Protein 3Q2B (pdb70)

Secondary structure (DSSP, 8-state):
--S-EE-HHHHHHHHHHHHHTSSEEEEEEEETTEEEEEEEEE-S-HHHHHHHHHH-TT-SEEEEEEE-SS-EEEEEEE-TTS-HHHHHHHHHHHHHHHTTSTTSEE--SPB-SHHHHTT-

Structure (mmCIF, N/CA/C/O backbone):
data_3Q2B
#
_entry.id   3Q2B
#
_cell.length_a   38.970
_cell.length_b   38.970
_cell.length_c   142.400
_cell.angle_alpha   90.00
_cell.angle_beta   90.00
_cell.angle_gamma   90.00
#
_symmetry.space_group_name_H-M   'P 43 21 2'
#
loop_
_entity.id
_entity.type
_entity.pdbx_description
1 polymer 'Cofilin/actin-depolymerizing factor homolog 1'
2 non-polymer BETA-MERCAPTOETHANOL
3 non-polymer 'D(-)-TARTARIC ACID'
4 water water
#
loop_
_atom_site.group_PDB
_atom_site.id
_atom_site.type_symbol
_atom_site.label_atom_id
_atom_site.label_alt_id
_atom_site.label_comp_id
_atom_site.label_asym_id
_atom_site.label_entity_id
_atom_site.label_seq_id
_atom_site.pdbx_PDB_ins_code
_atom_site.Cartn_x
_atom_site.Cartn_y
_atom_site.Cartn_z
_atom_site.occupancy
_atom_site.B_iso_or_equiv
_atom_site.auth_seq_id
_atom_site.auth_comp_id
_atom_site.auth_asym_id
_atom_site.auth_atom_id
_atom_site.pdbx_PDB_model_num
ATOM 1 N N . ILE A 1 4 ? 18.449 35.747 13.219 1.00 60.09 2 ILE A N 1
ATOM 2 C CA . ILE A 1 4 ? 17.359 35.422 14.133 1.00 60.71 2 ILE A CA 1
ATOM 3 C C . ILE A 1 4 ? 16.034 35.345 13.390 1.00 57.45 2 ILE A C 1
ATOM 4 O O . ILE A 1 4 ? 15.536 36.359 12.898 1.00 48.50 2 ILE A O 1
ATOM 9 N N . SER A 1 5 ? 15.453 34.147 13.328 1.00 56.38 3 SER A N 1
ATOM 10 C CA . SER A 1 5 ? 14.187 33.942 12.624 1.00 53.27 3 SER A CA 1
ATOM 11 C C . SER A 1 5 ? 12.996 34.440 13.436 1.00 54.63 3 SER A C 1
ATOM 12 O O . SER A 1 5 ? 11.959 34.816 12.883 1.00 61.69 3 SER A O 1
ATOM 15 N N . GLY A 1 6 ? 13.145 34.429 14.754 1.00 49.17 4 GLY A N 1
ATOM 16 C CA . GLY A 1 6 ? 12.023 34.696 15.629 1.00 48.86 4 GLY A CA 1
ATOM 17 C C . GLY A 1 6 ? 11.228 33.424 15.864 1.00 42.69 4 GLY A C 1
ATOM 18 O O . GLY A 1 6 ? 10.241 33.438 16.593 1.00 43.99 4 GLY A O 1
ATOM 19 N N . ILE A 1 7 ? 11.654 32.331 15.230 1.00 39.70 5 ILE A N 1
ATOM 20 C CA . ILE A 1 7 ? 11.056 31.011 15.470 1.00 46.17 5 ILE A CA 1
ATOM 21 C C . ILE A 1 7 ? 12.046 30.030 16.101 1.00 48.46 5 ILE A C 1
ATOM 22 O O . ILE A 1 7 ? 13.157 29.839 15.605 1.00 57.04 5 ILE A O 1
ATOM 27 N N . ARG A 1 8 ? 11.630 29.409 17.197 1.00 43.66 6 ARG A N 1
ATOM 28 C CA . ARG A 1 8 ? 12.470 28.457 17.914 1.00 43.74 6 ARG A CA 1
ATOM 29 C C . ARG A 1 8 ? 11.818 27.078 17.927 1.00 38.50 6 ARG A C 1
ATOM 30 O O . ARG A 1 8 ? 10.605 26.980 17.838 1.00 41.38 6 ARG A O 1
ATOM 38 N N . VAL A 1 9 ? 12.630 26.031 18.058 1.00 33.67 7 VAL A N 1
ATOM 39 C CA . VAL A 1 9 ? 12.129 24.664 18.252 1.00 30.39 7 VAL A CA 1
ATOM 40 C C . VAL A 1 9 ? 11.933 24.377 19.749 1.00 30.35 7 VAL A C 1
ATOM 41 O O . VAL A 1 9 ? 12.875 24.503 20.555 1.00 29.12 7 VAL A O 1
ATOM 45 N N . ASN A 1 10 ? 10.724 23.985 20.131 1.00 24.80 8 ASN A N 1
ATOM 46 C CA . ASN A 1 10 ? 10.493 23.604 21.511 1.00 30.89 8 ASN A CA 1
ATOM 47 C C . ASN A 1 10 ? 11.213 22.283 21.809 1.00 29.69 8 ASN A C 1
ATOM 48 O O . ASN A 1 10 ? 11.126 21.333 21.032 1.00 28.69 8 ASN A O 1
ATOM 53 N N . ASP A 1 11 ? 11.949 22.244 22.923 1.00 32.00 9 ASP A N 1
ATOM 54 C CA . ASP A 1 11 ? 12.776 21.086 23.260 1.00 26.53 9 ASP A CA 1
ATOM 55 C C . ASP A 1 11 ? 11.956 19.818 23.306 1.00 26.21 9 ASP A C 1
ATOM 56 O O . ASP A 1 11 ? 12.479 18.738 23.057 1.00 29.43 9 ASP A O 1
ATOM 61 N N . ASN A 1 12 ? 10.673 19.945 23.627 1.00 25.08 10 ASN A N 1
ATOM 62 C CA . ASN A 1 12 ? 9.785 18.793 23.647 1.00 23.98 10 ASN A CA 1
ATOM 63 C C . ASN A 1 12 ? 9.678 18.078 22.295 1.00 23.05 10 ASN A C 1
ATOM 64 O O . ASN A 1 12 ? 9.418 16.871 22.250 1.00 23.68 10 ASN A O 1
ATOM 69 N N . CYS A 1 13 ? 9.865 18.814 21.199 1.00 21.66 11 CYS A N 1
ATOM 70 C CA . CYS A 1 13 ? 9.819 18.194 19.875 1.00 23.80 11 CYS A CA 1
ATOM 71 C C . CYS A 1 13 ? 10.902 17.127 19.808 1.00 22.53 11 CYS A C 1
ATOM 72 O O . CYS A 1 13 ? 10.677 16.028 19.322 1.00 23.19 11 CYS A O 1
ATOM 75 N N . VAL A 1 14 ? 12.085 17.481 20.301 1.00 22.33 12 VAL A N 1
ATOM 76 C CA . VAL A 1 14 ? 13.229 16.578 20.267 1.00 22.89 12 VAL A CA 1
ATOM 77 C C . VAL A 1 14 ? 13.067 15.452 21.292 1.00 18.34 12 VAL A C 1
ATOM 78 O O . VAL A 1 14 ? 13.278 14.280 20.972 1.00 21.21 12 VAL A O 1
ATOM 82 N N . THR A 1 15 ? 12.619 15.782 22.500 1.00 21.14 13 THR A N 1
ATOM 83 C CA . THR A 1 15 ? 12.334 14.749 23.475 1.00 20.61 13 THR A CA 1
ATOM 84 C C . THR A 1 15 ? 11.434 13.664 22.908 1.00 20.73 13 THR A C 1
ATOM 85 O O . THR A 1 15 ? 11.727 12.471 23.053 1.00 21.10 13 THR A O 1
ATOM 89 N N . GLU A 1 16 ? 10.341 14.080 22.279 1.00 18.76 14 GLU A N 1
ATOM 90 C CA . GLU A 1 16 ? 9.342 13.109 21.839 1.00 18.90 14 GLU A CA 1
ATOM 91 C C . GLU A 1 16 ? 9.775 12.408 20.553 1.00 20.44 14 GLU A C 1
ATOM 92 O O . GLU A 1 16 ? 9.492 11.237 20.397 1.00 18.66 14 GLU A O 1
ATOM 98 N N . PHE A 1 17 ? 10.487 13.116 19.671 1.00 18.87 15 PHE A N 1
ATOM 99 C CA . PHE A 1 17 ? 11.057 12.463 18.500 1.00 19.47 15 PHE A CA 1
ATOM 100 C C . PHE A 1 17 ? 11.995 11.357 18.966 1.00 18.86 15 PHE A C 1
ATOM 101 O O . PHE A 1 17 ? 11.988 10.263 18.428 1.00 20.04 15 PHE A O 1
ATOM 109 N N . ASN A 1 18 ? 12.832 11.654 19.960 1.00 17.14 16 ASN A N 1
ATOM 110 C CA . ASN A 1 18 ? 13.745 10.619 20.455 1.00 16.71 16 ASN A CA 1
ATOM 111 C C . ASN A 1 18 ? 13.006 9.473 21.105 1.00 18.95 16 ASN A C 1
ATOM 112 O O . ASN A 1 18 ? 13.407 8.315 20.941 1.00 21.48 16 ASN A O 1
ATOM 117 N N A ASN A 1 19 ? 11.940 9.762 21.833 0.49 20.75 17 ASN A N 1
ATOM 118 N N B ASN A 1 19 ? 11.948 9.799 21.858 0.51 20.41 17 ASN A N 1
ATOM 119 C CA A ASN A 1 19 ? 11.213 8.664 22.438 0.49 21.24 17 ASN A CA 1
ATOM 120 C CA B ASN A 1 19 ? 11.065 8.790 22.454 0.51 21.13 17 ASN A CA 1
ATOM 121 C C A ASN A 1 19 ? 10.616 7.747 21.349 0.49 17.71 17 ASN A C 1
ATOM 122 C C B ASN A 1 19 ? 10.662 7.790 21.354 0.51 18.52 17 ASN A C 1
ATOM 123 O O A ASN A 1 19 ? 10.576 6.523 21.506 0.49 20.21 17 ASN A O 1
ATOM 124 O O B ASN A 1 19 ? 10.800 6.565 21.511 0.51 18.56 17 ASN A O 1
ATOM 133 N N . MET A 1 20 ? 10.190 8.350 20.250 1.00 16.52 18 MET A N 1
ATOM 134 C CA . MET A 1 20 ? 9.623 7.587 19.114 1.00 17.05 18 MET A CA 1
ATOM 135 C C . MET A 1 20 ? 10.730 6.765 18.488 1.00 19.53 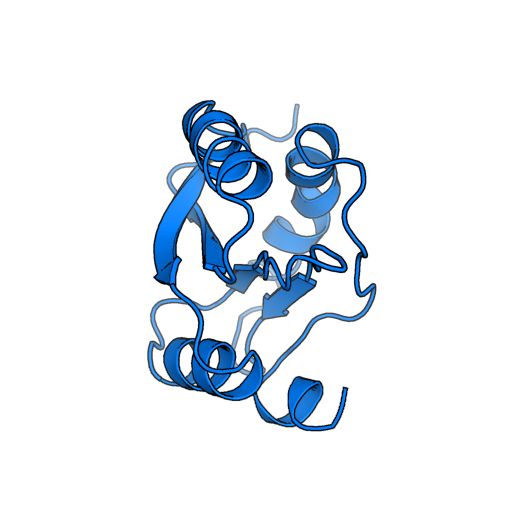18 MET A C 1
ATOM 136 O O . MET A 1 20 ? 10.588 5.578 18.240 1.00 18.33 18 MET A O 1
ATOM 141 N N . LYS A 1 21 ? 11.868 7.407 18.269 1.00 17.26 19 LYS A N 1
ATOM 142 C CA . LYS A 1 21 ? 12.992 6.728 17.631 1.00 20.24 19 LYS A CA 1
ATOM 143 C C . LYS A 1 21 ? 13.421 5.504 18.451 1.00 16.20 19 LYS A C 1
ATOM 144 O O . LYS A 1 21 ? 13.593 4.390 17.918 1.00 22.50 19 LYS A O 1
ATOM 150 N N . ILE A 1 22 ? 13.527 5.678 19.776 1.00 15.59 20 ILE A N 1
ATOM 151 C CA . ILE A 1 22 ? 14.005 4.620 20.657 1.00 17.66 20 ILE A CA 1
ATOM 152 C C . ILE A 1 22 ? 12.967 3.499 20.864 1.00 19.36 20 ILE A C 1
ATOM 153 O O . ILE A 1 22 ? 13.336 2.338 21.043 1.00 21.08 20 ILE A O 1
ATOM 158 N N . ARG A 1 23 ? 11.686 3.842 20.761 1.00 19.16 21 ARG A N 1
ATOM 159 C CA . ARG A 1 23 ? 10.610 2.855 20.898 1.00 20.67 21 ARG A CA 1
ATOM 160 C C . ARG A 1 23 ? 10.623 1.756 19.825 1.00 22.71 21 ARG A C 1
ATOM 161 O O . ARG A 1 23 ? 10.248 0.621 20.099 1.00 21.11 21 ARG A O 1
ATOM 169 N N . LYS A 1 24 ? 11.084 2.092 18.615 1.00 20.79 22 LYS A N 1
ATOM 170 C CA . LYS A 1 24 ? 11.223 1.094 17.533 1.00 22.59 22 LYS A CA 1
ATOM 171 C C . LYS A 1 24 ? 9.888 0.469 17.169 1.00 21.47 22 LYS A C 1
ATOM 172 O O . LYS A 1 24 ? 9.815 -0.697 16.794 1.00 23.12 22 LYS A O 1
ATOM 178 N N . THR A 1 25 ? 8.824 1.247 17.261 1.00 19.12 23 THR A N 1
ATOM 179 C CA . THR A 1 25 ? 7.537 0.784 16.738 1.00 23.29 23 THR A CA 1
ATOM 180 C C . THR A 1 25 ? 7.059 1.817 15.720 1.00 23.31 23 THR A C 1
ATOM 181 O O . THR A 1 25 ? 7.518 2.961 15.722 1.00 22.86 23 THR A O 1
ATOM 185 N N A CYS A 1 26 ? 6.186 1.410 14.809 0.38 19.91 24 CYS A N 1
ATOM 186 N N B CYS A 1 26 ? 6.127 1.429 14.855 0.62 18.30 24 CYS A N 1
ATOM 187 C CA A CYS A 1 26 ? 5.766 2.358 13.801 0.38 19.56 24 CYS A CA 1
ATOM 188 C CA B CYS A 1 26 ? 5.683 2.317 13.794 0.62 20.59 24 CYS A CA 1
ATOM 189 C C A CYS A 1 26 ? 4.938 3.432 14.470 0.38 18.68 24 CYS A C 1
ATOM 190 C C B CYS A 1 26 ? 4.827 3.444 14.353 0.62 17.39 24 CYS A C 1
ATOM 191 O O A CYS A 1 26 ? 4.020 3.138 15.238 0.38 17.85 24 CYS A O 1
ATOM 192 O O B CYS A 1 26 ? 3.775 3.190 14.929 0.62 19.45 24 CYS A O 1
ATOM 197 N N . GLY A 1 27 ? 5.297 4.672 14.180 1.00 18.07 25 GLY A N 1
ATOM 198 C CA . GLY A 1 27 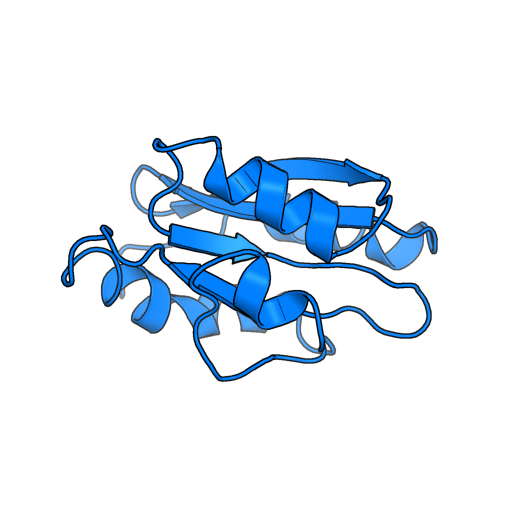? 4.670 5.827 14.815 1.00 17.61 25 GLY A CA 1
ATOM 199 C C . GLY A 1 27 ? 4.877 7.113 14.044 1.00 18.20 25 GLY A C 1
ATOM 200 O O . GLY A 1 27 ? 5.499 7.145 12.979 1.00 16.46 25 GLY A O 1
ATOM 201 N N . TRP A 1 28 ? 4.319 8.195 14.548 1.00 13.90 26 TRP A N 1
ATOM 202 C CA . TRP A 1 28 ? 4.398 9.467 13.846 1.00 15.78 26 TRP A CA 1
ATOM 203 C C . TRP A 1 28 ? 4.288 10.640 14.803 1.00 15.71 26 TRP A C 1
ATOM 204 O O . TRP A 1 28 ? 3.786 10.506 15.916 1.00 15.25 26 TRP A O 1
ATOM 215 N N . ILE A 1 29 ? 4.774 11.791 14.350 1.00 14.90 27 ILE A N 1
ATOM 216 C CA . ILE A 1 29 ? 4.557 13.048 15.045 1.00 14.89 27 ILE A CA 1
ATOM 217 C C . ILE A 1 29 ? 4.230 14.119 14.016 1.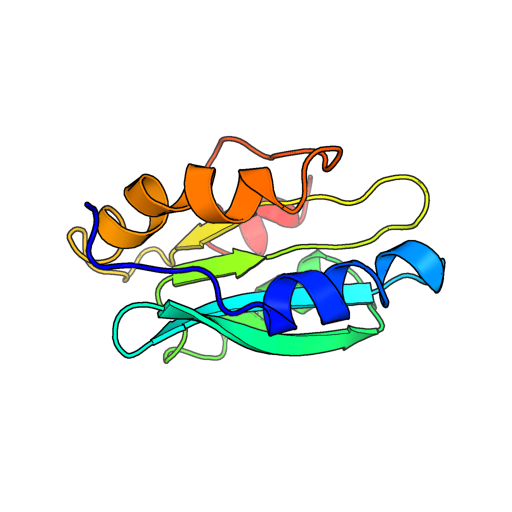00 17.61 27 ILE A C 1
ATOM 218 O O . ILE A 1 29 ? 4.846 14.179 12.954 1.00 17.35 27 ILE A O 1
ATOM 223 N N . ILE A 1 30 ? 3.278 14.980 14.343 1.00 16.27 28 ILE A N 1
ATOM 224 C CA . ILE A 1 30 ? 2.995 16.138 13.521 1.00 17.38 28 ILE A CA 1
ATOM 225 C C . ILE A 1 30 ? 3.463 17.377 14.298 1.00 16.27 28 ILE A C 1
ATOM 226 O O . ILE A 1 30 ? 3.080 17.547 15.463 1.00 17.67 28 ILE A O 1
ATOM 231 N N . PHE A 1 31 ? 4.279 18.225 13.667 1.00 17.34 29 PHE A N 1
ATOM 232 C CA . PHE A 1 31 ? 4.740 19.495 14.264 1.00 18.37 29 PHE A CA 1
ATOM 233 C C . PHE A 1 31 ? 4.083 20.670 13.545 1.00 18.45 29 PHE A C 1
ATOM 234 O O . PHE A 1 31 ? 3.896 20.633 12.328 1.00 19.45 29 PHE A O 1
ATOM 242 N N . VAL A 1 32 ? 3.745 21.711 14.303 1.00 18.40 30 VAL A N 1
ATOM 243 C CA . VAL A 1 32 ? 3.249 22.940 13.715 1.00 19.53 30 VAL A CA 1
ATOM 244 C C . VAL A 1 32 ? 3.968 24.115 14.362 1.00 23.90 30 VAL A C 1
ATOM 245 O O . VAL A 1 32 ? 4.674 23.950 15.372 1.00 24.54 30 VAL A O 1
ATOM 249 N N . ILE A 1 33 ? 3.795 25.290 13.775 1.00 22.96 31 ILE A N 1
ATOM 250 C CA . ILE A 1 33 ? 4.347 26.509 14.355 1.00 25.73 31 ILE A CA 1
ATOM 251 C C . ILE A 1 33 ? 3.245 27.275 15.071 1.00 28.19 31 ILE A C 1
ATOM 252 O O . ILE A 1 33 ? 2.202 27.573 14.495 1.00 30.05 31 ILE A O 1
ATOM 257 N N . GLN A 1 34 ? 3.467 27.566 16.347 1.00 30.45 32 GLN A N 1
ATOM 258 C CA . GLN A 1 34 ? 2.491 28.309 17.125 1.00 36.82 32 GLN A CA 1
ATOM 259 C C . GLN A 1 34 ? 3.215 29.317 18.003 1.00 35.08 32 GLN A C 1
ATOM 260 O O . GLN A 1 34 ? 4.196 28.977 18.657 1.00 32.37 32 GLN A O 1
ATOM 266 N N . ASN A 1 35 ? 2.733 30.557 18.018 1.00 37.41 33 ASN A N 1
ATOM 267 C CA . ASN A 1 35 ? 3.369 31.598 18.815 1.00 41.43 33 ASN A CA 1
ATOM 268 C C . ASN A 1 35 ? 4.879 31.564 18.650 1.00 43.69 33 ASN A C 1
ATOM 269 O O . ASN A 1 35 ? 5.615 31.528 19.639 1.00 46.21 33 ASN A O 1
ATOM 274 N N . CYS A 1 36 ? 5.319 31.559 17.397 1.00 37.23 34 CYS A N 1
ATOM 275 C CA . CYS A 1 36 ? 6.731 31.633 17.013 1.00 44.67 34 CYS A CA 1
ATOM 276 C C . CYS A 1 36 ? 7.619 30.470 17.473 1.00 41.82 34 CYS A C 1
ATOM 277 O O . CYS A 1 36 ? 8.838 30.606 17.581 1.00 39.69 34 CYS A O 1
ATOM 280 N N . GLU A 1 37 ? 7.024 29.319 17.739 1.00 39.86 35 GLU A N 1
ATOM 281 C CA . GLU A 1 37 ? 7.843 28.155 18.040 1.00 35.25 35 GLU A CA 1
ATOM 282 C C . GLU A 1 37 ? 7.277 26.913 17.374 1.00 28.62 35 GLU A C 1
ATOM 283 O O . GLU A 1 37 ? 6.075 26.793 17.168 1.00 28.66 35 GLU A O 1
ATOM 289 N N . ILE A 1 38 ? 8.164 25.999 17.031 1.00 24.16 36 ILE A N 1
ATOM 290 C CA . ILE A 1 38 ? 7.752 24.730 16.487 1.00 24.98 36 ILE A CA 1
ATOM 291 C C . ILE A 1 38 ? 7.453 23.820 17.659 1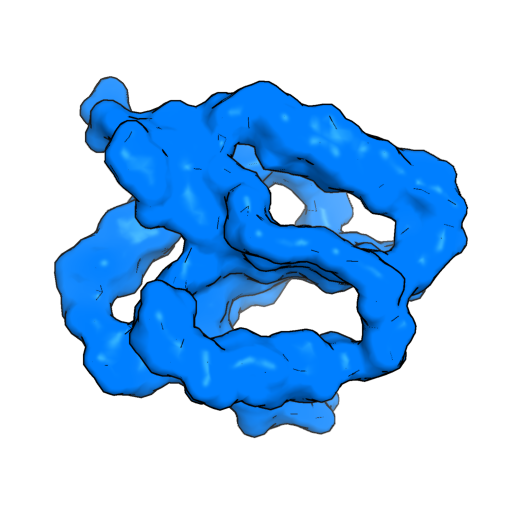.00 27.48 36 ILE A C 1
ATOM 292 O O . ILE A 1 38 ? 8.316 23.589 18.513 1.00 27.59 36 ILE A O 1
ATOM 297 N N . ILE A 1 39 ? 6.213 23.339 17.702 1.00 23.47 37 ILE A N 1
ATOM 298 C CA . ILE A 1 39 ? 5.726 22.472 18.760 1.00 21.01 37 ILE A CA 1
ATOM 299 C C . ILE A 1 39 ? 5.060 21.204 18.208 1.00 21.30 37 ILE A C 1
ATOM 300 O O . ILE A 1 39 ? 4.829 21.052 17.007 1.00 20.65 37 ILE A O 1
ATOM 305 N N . ILE A 1 40 ? 4.753 20.280 19.116 1.00 21.42 38 ILE A N 1
ATOM 306 C CA . ILE A 1 40 ? 4.055 19.078 18.727 1.00 22.59 38 ILE A CA 1
ATOM 307 C C . ILE A 1 40 ? 2.564 19.374 18.668 1.00 21.50 38 ILE A C 1
ATOM 308 O O . ILE A 1 40 ? 1.956 19.864 19.643 1.00 22.12 38 ILE A O 1
ATOM 313 N N . HIS A 1 41 ? 1.986 19.056 17.514 1.00 18.38 39 HIS A N 1
ATOM 314 C CA . HIS A 1 41 ? 0.543 19.110 17.336 1.00 17.40 39 HIS A CA 1
ATOM 315 C C . HIS A 1 41 ? -0.101 17.838 17.900 1.00 18.12 39 HIS A C 1
ATOM 316 O O . HIS A 1 41 ? -0.996 17.884 18.761 1.00 20.02 39 HIS A O 1
ATOM 323 N N . SER A 1 42 ? 0.373 16.704 17.417 1.00 18.16 40 SER A N 1
ATOM 324 C CA . SER A 1 42 ? -0.110 15.419 17.899 1.00 18.38 40 SER A CA 1
ATOM 325 C C . SER A 1 42 ? 0.944 14.376 17.586 1.00 16.56 40 SER A C 1
ATOM 326 O O . SER A 1 42 ? 1.859 14.634 16.806 1.00 18.04 40 SER A O 1
ATOM 329 N N . LYS A 1 43 ? 0.786 13.201 18.174 1.00 17.14 41 LYS A N 1
ATOM 330 C CA . LYS A 1 43 ? 1.692 12.069 17.968 1.00 13.90 41 LYS A CA 1
ATOM 331 C C . LYS A 1 43 ? 0.919 10.792 18.198 1.00 16.29 41 LYS A C 1
ATOM 332 O O . LYS A 1 43 ? -0.085 10.790 18.908 1.00 20.71 41 LYS A O 1
ATOM 338 N N . GLY A 1 44 ? 1.370 9.699 17.601 1.00 15.76 42 GLY A N 1
ATOM 339 C CA . GLY A 1 44 ? 0.635 8.448 17.752 1.00 13.96 42 GLY A CA 1
ATOM 340 C C . GLY A 1 44 ? 1.304 7.239 17.148 1.00 16.47 42 GLY A C 1
ATOM 341 O O . GLY A 1 44 ? 2.425 7.339 16.619 1.00 18.61 42 GLY A O 1
ATOM 342 N N . ALA A 1 45 ? 0.614 6.115 17.239 1.00 16.59 43 ALA A N 1
ATOM 343 C CA . ALA A 1 45 ? 1.010 4.869 16.544 1.00 16.85 43 ALA A CA 1
ATOM 344 C C . ALA A 1 45 ? 0.485 4.897 15.125 1.00 19.86 43 ALA A C 1
ATOM 345 O O . ALA A 1 45 ? -0.594 5.396 14.871 1.00 16.97 43 ALA A O 1
ATOM 347 N N . SER A 1 46 ? 1.249 4.343 14.204 1.00 17.45 44 SER A N 1
ATOM 348 C CA . SER A 1 46 ? 0.843 4.353 12.789 1.00 15.57 44 SER A CA 1
ATOM 349 C C . SER A 1 46 ? -0.087 3.239 12.368 1.00 17.44 44 SER A C 1
ATOM 350 O O . SER A 1 46 ? -0.036 2.113 12.916 1.00 20.50 44 SER A O 1
ATOM 353 N N . THR A 1 47 ? -0.903 3.537 11.334 1.00 16.73 45 THR A N 1
ATOM 354 C CA . THR A 1 47 ? -1.560 2.493 10.574 1.00 17.92 45 THR A CA 1
ATOM 355 C C . THR A 1 47 ? -0.818 2.492 9.227 1.00 20.56 45 THR A C 1
ATOM 356 O O . THR A 1 47 ? 0.084 1.677 9.015 1.00 22.48 45 THR A O 1
ATOM 360 N N . THR A 1 48 ? -1.156 3.438 8.356 1.00 19.43 46 THR A N 1
ATOM 361 C CA . THR A 1 48 ? -0.372 3.661 7.134 1.00 14.84 46 THR A CA 1
ATOM 362 C C . THR A 1 48 ? -0.071 5.163 6.996 1.00 18.78 46 THR A C 1
ATOM 363 O O . THR A 1 48 ? -0.806 6.026 7.514 1.00 18.59 46 THR A O 1
ATOM 367 N N . LEU A 1 49 ? 1.011 5.484 6.297 1.00 19.59 47 LEU A N 1
ATOM 368 C CA . LEU A 1 49 ? 1.288 6.871 5.966 1.00 17.22 47 LEU A CA 1
ATOM 369 C C . LEU A 1 49 ? 0.100 7.569 5.238 1.00 17.23 47 LEU A C 1
ATOM 370 O O . LEU A 1 49 ? -0.262 8.693 5.548 1.00 17.75 47 LEU A O 1
ATOM 375 N N . THR A 1 50 ? -0.514 6.892 4.268 1.00 17.29 48 THR A N 1
ATOM 376 C CA . THR A 1 50 ? -1.688 7.446 3.607 1.00 19.04 48 THR A CA 1
ATOM 377 C C . THR A 1 50 ? -2.824 7.806 4.593 1.00 19.98 48 THR A C 1
ATOM 378 O O . THR A 1 50 ? -3.419 8.881 4.482 1.00 19.83 48 THR A O 1
ATOM 382 N N . GLU A 1 51 ? -3.117 6.941 5.574 1.00 19.84 49 GLU A N 1
ATOM 383 C CA . GLU A 1 51 ? -4.190 7.245 6.531 1.00 19.21 49 GLU A CA 1
ATOM 384 C C . GLU A 1 51 ? -3.833 8.432 7.426 1.00 18.21 49 GLU A C 1
ATOM 385 O O . GLU A 1 51 ? -4.693 9.264 7.719 1.00 18.06 49 GLU A O 1
ATOM 391 N N . LEU A 1 52 ? -2.554 8.547 7.777 1.00 17.57 50 LEU A N 1
ATOM 392 C CA . LEU A 1 52 ? -2.105 9.693 8.561 1.00 14.68 50 LEU A CA 1
ATOM 393 C C . LEU A 1 52 ? -2.343 10.982 7.792 1.00 16.23 50 LEU A C 1
ATOM 394 O O . LEU A 1 52 ? -2.965 11.922 8.313 1.00 17.89 50 LEU A O 1
ATOM 399 N N . VAL A 1 53 ? -1.925 11.022 6.515 1.00 16.67 51 VAL A N 1
ATOM 400 C CA . VAL A 1 53 ? -2.124 12.245 5.748 1.00 18.64 51 VAL A CA 1
ATOM 401 C C . VAL A 1 53 ? -3.604 12.511 5.454 1.00 19.72 51 VAL A C 1
ATOM 402 O O . VAL A 1 53 ? -4.044 13.675 5.416 1.00 21.36 51 VAL A O 1
ATOM 406 N N . GLN A 1 54 ? -4.384 11.443 5.260 1.00 17.94 52 GLN A N 1
ATOM 407 C CA . GLN A 1 54 ? -5.845 11.616 5.159 1.00 18.82 52 GLN A CA 1
ATOM 408 C C . GLN A 1 54 ? -6.438 12.308 6.382 1.00 23.00 52 GLN A C 1
ATOM 409 O O . GLN A 1 54 ? -7.290 13.183 6.256 1.00 22.86 52 GLN A O 1
ATOM 415 N N . SER A 1 55 ? -5.997 11.906 7.565 1.00 21.38 53 SER A N 1
ATOM 416 C CA . SER A 1 55 ? -6.466 12.554 8.797 1.00 19.62 53 SER A CA 1
ATOM 417 C C . SER A 1 55 ? -6.101 14.028 8.825 1.00 21.36 53 SER A C 1
ATOM 418 O O . SER A 1 55 ? -6.894 14.869 9.262 1.00 24.16 53 SER A O 1
ATOM 421 N N . ILE A 1 56 ? -4.894 14.337 8.372 1.00 20.42 54 ILE A N 1
ATOM 422 C CA . ILE A 1 56 ? -4.451 15.711 8.327 1.00 18.21 54 ILE A CA 1
ATOM 423 C C . ILE A 1 56 ? -5.296 16.484 7.311 1.00 21.10 54 ILE A C 1
ATOM 424 O O . ILE A 1 56 ? -5.745 17.585 7.607 1.00 24.30 54 ILE A O 1
ATOM 429 N N . ASP A 1 57 ? -5.533 15.893 6.133 1.00 20.05 55 ASP A N 1
ATOM 430 C CA . ASP A 1 57 ? -6.374 16.547 5.128 1.00 21.47 55 ASP A CA 1
ATOM 431 C C . ASP A 1 57 ? -7.718 16.960 5.720 1.00 23.82 55 ASP A C 1
ATOM 432 O O . ASP A 1 57 ? -8.268 18.013 5.352 1.00 26.48 55 ASP A O 1
ATOM 437 N N . LYS A 1 58 ? -8.251 16.130 6.614 1.00 23.56 56 LYS A N 1
ATOM 438 C CA . LYS A 1 58 ? -9.598 16.386 7.170 1.00 26.17 56 LYS A CA 1
ATOM 439 C C . LYS A 1 58 ? -9.648 17.515 8.203 1.00 31.04 56 LYS A C 1
ATOM 440 O O . LYS A 1 58 ? -10.714 18.083 8.462 1.00 29.01 56 LYS A O 1
ATOM 446 N N . ASN A 1 59 ? -8.501 17.835 8.792 1.00 23.54 57 ASN A N 1
ATOM 447 C CA . ASN A 1 59 ? -8.427 18.937 9.742 1.00 23.73 57 ASN A CA 1
ATOM 448 C C . ASN A 1 59 ? -7.956 20.238 9.098 1.00 26.41 57 ASN A C 1
ATOM 449 O O . ASN A 1 59 ? -6.766 20.501 9.004 1.00 23.89 57 ASN A O 1
ATOM 454 N N . ASN A 1 60 ? -8.916 21.060 8.663 1.00 30.93 58 ASN A N 1
ATOM 455 C CA . ASN A 1 60 ? -8.621 22.321 7.993 1.00 3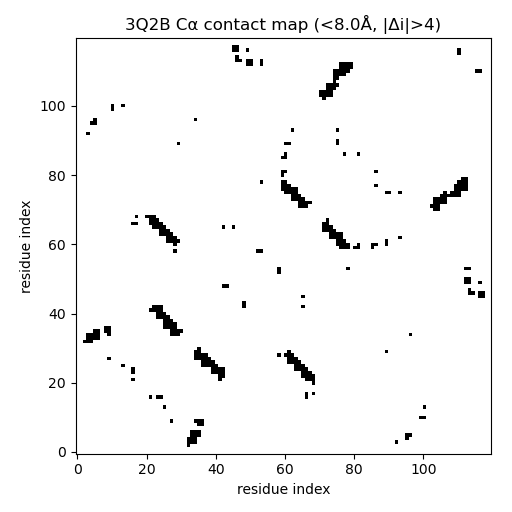2.22 58 ASN A CA 1
ATOM 456 C C . ASN A 1 60 ? -7.817 23.339 8.810 1.00 29.63 58 ASN A C 1
ATOM 457 O O . ASN A 1 60 ? -7.313 24.311 8.249 1.00 39.73 58 ASN A O 1
ATOM 462 N N . GLU A 1 61 ? -7.694 23.121 10.117 1.00 25.92 59 GLU A N 1
ATOM 463 C CA . GLU A 1 61 ? -6.893 24.006 10.968 1.00 28.51 59 GLU A CA 1
ATOM 464 C C . GLU A 1 61 ? -5.397 23.752 10.773 1.00 35.79 59 GLU A C 1
ATOM 465 O O . GLU A 1 61 ? -4.549 24.569 11.137 1.00 31.57 59 GLU A O 1
ATOM 471 N N . ILE A 1 62 ? -5.073 22.592 10.215 1.00 27.13 60 ILE A N 1
ATOM 472 C CA . ILE A 1 62 ? -3.694 22.332 9.875 1.00 24.85 60 ILE A CA 1
ATOM 473 C C . ILE A 1 62 ? -3.533 22.781 8.452 1.00 27.43 60 ILE A C 1
ATOM 474 O O . ILE A 1 62 ? -3.969 22.104 7.534 1.00 29.66 60 ILE A O 1
ATOM 479 N N . GLN A 1 63 ? -2.952 23.955 8.274 1.00 23.17 61 GLN A N 1
ATOM 480 C CA . GLN A 1 63 ? -2.711 24.482 6.942 1.00 26.89 61 GLN A CA 1
ATOM 481 C C . GLN A 1 63 ? -1.363 23.991 6.428 1.00 25.66 61 GLN A C 1
ATOM 482 O O . GLN A 1 63 ? -1.222 23.579 5.268 1.00 25.49 61 GLN A O 1
ATOM 488 N N . CYS A 1 64 ? -0.365 24.072 7.298 1.00 24.52 62 CYS A N 1
ATOM 489 C CA . CYS A 1 64 ? 0.950 23.526 7.007 1.00 24.81 62 CYS A CA 1
ATOM 490 C C . CYS A 1 64 ? 1.408 22.747 8.220 1.00 23.16 62 CYS A C 1
ATOM 491 O O . CYS A 1 64 ? 0.892 22.959 9.316 1.00 23.93 62 CYS A O 1
ATOM 494 N N . ALA A 1 65 ? 2.396 21.872 8.036 1.00 21.71 63 ALA A N 1
ATOM 495 C CA . ALA A 1 65 ? 2.935 21.119 9.155 1.00 17.57 63 ALA A CA 1
ATOM 496 C C . ALA A 1 65 ? 4.253 20.461 8.749 1.00 19.40 63 ALA A C 1
ATOM 497 O O . ALA A 1 65 ? 4.588 20.400 7.552 1.00 21.42 63 ALA A O 1
ATOM 499 N N . TYR A 1 66 ? 4.996 19.988 9.741 1.00 18.48 64 TYR A N 1
ATOM 500 C CA . TYR A 1 66 ? 6.084 19.055 9.504 1.00 18.96 64 TYR A CA 1
ATOM 501 C C . TYR A 1 66 ? 5.615 17.720 10.013 1.00 21.28 64 TYR A C 1
ATOM 502 O O . TYR A 1 66 ? 5.028 17.642 11.091 1.00 19.94 64 TYR A O 1
ATOM 511 N N . VAL A 1 67 ? 5.857 16.667 9.248 1.00 17.13 65 VAL A N 1
ATOM 512 C CA . VAL A 1 67 ? 5.417 15.351 9.657 1.00 15.98 65 VAL A CA 1
ATOM 513 C C . VAL A 1 67 ? 6.588 14.403 9.688 1.00 18.17 65 VAL A C 1
ATOM 514 O O . VAL A 1 67 ? 7.411 14.397 8.748 1.00 18.32 65 VAL A O 1
ATOM 518 N N A VAL A 1 68 ? 6.715 13.642 10.773 0.57 17.02 66 VAL A N 1
ATOM 519 N N B VAL A 1 68 ? 6.681 13.621 10.762 0.43 16.91 66 VAL A N 1
ATOM 520 C CA A VAL A 1 68 ? 7.655 12.533 10.784 0.57 16.78 66 VAL A CA 1
ATOM 521 C CA B VAL A 1 68 ? 7.659 12.547 10.844 0.43 16.81 66 VAL A CA 1
ATOM 522 C C A VAL A 1 68 ? 6.861 11.251 10.872 0.57 17.65 66 VAL A C 1
ATOM 523 C C B VAL A 1 68 ? 6.904 11.227 10.934 0.43 17.87 66 VAL A C 1
ATOM 524 O O A VAL A 1 68 ? 5.884 11.158 11.613 0.57 17.17 66 VAL A O 1
ATOM 525 O O B VAL A 1 68 ? 5.978 11.089 11.730 0.43 17.24 66 VAL A O 1
ATOM 532 N N . PHE A 1 69 ? 7.304 10.268 10.106 1.00 13.57 67 PHE A N 1
ATOM 533 C CA . PHE A 1 69 ? 6.674 8.963 10.048 1.00 14.13 67 PHE A CA 1
ATOM 534 C C . PHE A 1 69 ? 7.765 7.937 10.296 1.00 16.88 67 PHE A C 1
ATOM 535 O O . PHE A 1 69 ? 8.659 7.729 9.477 1.00 16.96 67 PHE A O 1
ATOM 543 N N . ASP A 1 70 ? 7.730 7.319 11.474 1.00 14.44 68 ASP A N 1
ATOM 544 C CA . ASP A 1 70 ? 8.732 6.314 11.819 1.00 14.32 68 ASP A CA 1
ATOM 545 C C . ASP A 1 70 ? 8.250 4.963 11.354 1.00 16.41 68 ASP A C 1
ATOM 546 O O . ASP A 1 70 ? 7.322 4.392 11.924 1.00 18.95 68 ASP A O 1
ATOM 551 N N . ALA A 1 71 ? 8.855 4.455 10.269 1.00 14.83 69 ALA A N 1
ATOM 552 C CA . ALA A 1 71 ? 8.554 3.139 9.737 1.00 15.76 69 ALA A CA 1
ATOM 553 C C . ALA A 1 71 ? 9.507 2.038 10.220 1.00 17.12 69 ALA A C 1
ATOM 554 O O . ALA A 1 71 ? 9.460 0.894 9.731 1.00 22.23 69 ALA A O 1
ATOM 556 N N . VAL A 1 72 ? 10.314 2.393 11.222 1.00 16.10 70 VAL A N 1
ATOM 557 C CA . VAL A 1 72 ? 11.273 1.517 11.906 1.00 19.42 70 VAL A CA 1
ATOM 558 C C . VAL A 1 72 ? 12.481 1.230 11.031 1.00 19.56 70 VAL A C 1
ATOM 559 O O . VAL A 1 72 ? 13.601 1.516 11.432 1.00 24.03 70 VAL A O 1
ATOM 563 N N . SER A 1 73 ? 12.254 0.697 9.829 1.00 23.84 71 SER A N 1
ATOM 564 C CA . SER A 1 73 ? 13.335 0.578 8.849 1.00 31.32 71 SER A CA 1
ATOM 565 C C . SER A 1 73 ? 13.961 1.937 8.537 1.00 32.67 71 SER A C 1
ATOM 566 O O . SER A 1 73 ? 15.178 2.062 8.438 1.00 31.38 71 SER A O 1
ATOM 569 N N . LYS A 1 74 ? 13.120 2.954 8.351 1.00 23.49 72 LYS A N 1
ATOM 570 C CA . LYS A 1 74 ? 13.572 4.329 8.210 1.00 22.67 72 LYS A CA 1
ATOM 571 C C . LYS A 1 74 ? 12.537 5.256 8.824 1.00 19.52 72 LYS A C 1
ATOM 572 O O . LYS A 1 74 ? 11.382 4.864 9.001 1.00 18.07 72 LYS A O 1
ATOM 578 N N . ILE A 1 75 ? 12.977 6.460 9.179 1.00 20.11 73 ILE A N 1
ATOM 579 C CA . ILE A 1 75 ? 12.090 7.526 9.621 1.00 20.27 73 ILE A CA 1
ATOM 580 C C . ILE A 1 75 ? 12.049 8.574 8.521 1.00 23.17 73 ILE A C 1
ATOM 581 O O . ILE A 1 75 ? 13.099 9.053 8.087 1.00 20.24 73 ILE A O 1
ATOM 586 N N . HIS A 1 76 ? 10.845 8.931 8.096 1.00 18.22 74 HIS A N 1
ATOM 587 C CA . HIS A 1 76 ? 10.630 9.839 6.962 1.00 18.67 74 HIS A CA 1
ATOM 588 C C . HIS A 1 76 ? 10.134 11.168 7.466 1.00 20.97 74 HIS A C 1
ATOM 589 O O . HIS A 1 76 ? 9.410 11.218 8.460 1.00 21.26 74 HIS A O 1
ATOM 596 N N . PHE A 1 77 ? 10.543 12.241 6.797 1.00 18.02 75 PHE A N 1
ATOM 597 C CA . PHE A 1 77 ? 10.160 13.596 7.176 1.00 19.01 75 PHE A CA 1
ATOM 598 C C . PHE A 1 77 ? 9.641 14.331 5.953 1.00 18.71 75 PHE A C 1
ATOM 599 O O . PHE A 1 77 ? 10.227 14.243 4.876 1.00 18.18 75 PHE A O 1
ATOM 607 N N . PHE A 1 78 ? 8.543 15.063 6.100 1.00 17.52 76 PHE A N 1
ATOM 608 C CA . PHE A 1 78 ? 8.136 15.921 5.004 1.00 16.58 76 PHE A CA 1
ATOM 609 C C . PHE A 1 78 ? 7.415 17.143 5.516 1.00 16.79 76 PHE A C 1
ATOM 610 O O . PHE A 1 78 ? 6.965 17.174 6.675 1.00 19.05 76 PHE A O 1
ATOM 618 N N . MET A 1 79 ? 7.406 18.190 4.707 1.00 18.21 77 MET A N 1
ATOM 619 C CA . MET A 1 79 ? 6.541 19.329 4.926 1.00 19.01 77 MET A CA 1
ATOM 620 C C . MET A 1 79 ? 5.209 19.125 4.198 1.00 20.35 77 MET A C 1
ATOM 621 O O . MET A 1 79 ? 5.166 18.731 3.011 1.00 21.21 77 MET A O 1
ATOM 626 N N . TYR A 1 80 ? 4.132 19.383 4.933 1.00 19.71 78 TYR A N 1
ATOM 627 C CA . TYR A 1 80 ? 2.788 19.311 4.418 1.00 21.42 78 TYR A CA 1
ATOM 628 C C . TYR A 1 80 ? 2.303 20.733 4.244 1.00 20.66 78 TYR A C 1
ATOM 629 O O . TYR A 1 80 ? 2.556 2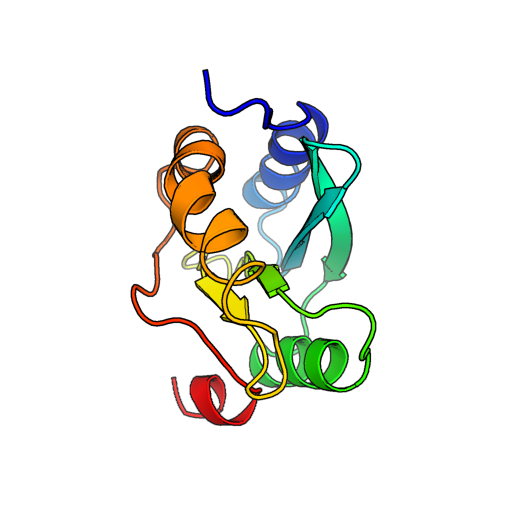1.567 5.093 1.00 20.08 78 TYR A O 1
ATOM 638 N N . ALA A 1 81 ? 1.674 21.018 3.107 1.00 21.69 79 ALA A N 1
ATOM 639 C CA . ALA A 1 81 ? 0.916 22.260 2.974 1.00 23.01 79 ALA A CA 1
ATOM 640 C C . ALA A 1 81 ? -0.213 22.056 1.972 1.00 24.91 79 ALA A C 1
ATOM 641 O O . ALA A 1 81 ? 0.026 21.766 0.786 1.00 26.32 79 ALA A O 1
ATOM 643 N N . ARG A 1 82 ? -1.448 22.195 2.446 1.00 27.67 80 ARG A N 1
ATOM 644 C CA . ARG A 1 82 ? -2.599 21.932 1.600 1.00 33.34 80 ARG A CA 1
ATOM 645 C C . ARG A 1 82 ? -2.679 22.939 0.457 1.00 34.09 80 ARG A C 1
ATOM 646 O O . ARG A 1 82 ? -2.139 24.040 0.550 1.00 32.62 80 ARG A O 1
ATOM 654 N N . GLU A 1 83 ? -3.321 22.530 -0.633 1.00 41.08 81 GLU A N 1
ATOM 655 C CA . GLU A 1 83 ? -3.466 23.375 -1.810 1.00 44.29 81 GLU A CA 1
ATOM 656 C C . GLU A 1 83 ? -4.028 24.737 -1.418 1.00 43.16 81 GLU A C 1
ATOM 657 O O . GLU A 1 83 ? -3.564 25.774 -1.896 1.00 42.46 81 GLU A O 1
ATOM 663 N N . SER A 1 84 ? -5.006 24.722 -0.520 1.00 44.76 82 SER A N 1
ATOM 664 C CA . SER A 1 84 ? -5.704 25.938 -0.113 1.00 47.33 82 SER A CA 1
ATOM 665 C C . SER A 1 84 ? -4.919 26.786 0.892 1.00 49.51 82 SER A C 1
ATOM 666 O O . SER A 1 84 ? -5.380 27.859 1.291 1.00 50.81 82 SER A O 1
ATOM 669 N N . SER A 1 85 ? -3.745 26.311 1.310 1.00 39.11 83 SER A N 1
ATOM 670 C CA . SER A 1 85 ? -2.911 27.088 2.222 1.00 38.09 83 SER A CA 1
ATOM 671 C C . SER A 1 85 ? -2.412 28.358 1.533 1.00 46.13 83 SER A C 1
ATOM 672 O O . SER A 1 85 ? -2.239 28.392 0.305 1.00 39.35 83 SER A O 1
ATOM 675 N N . ASN A 1 86 ? -2.200 29.393 2.344 1.00 46.15 84 ASN A N 1
ATOM 676 C CA . ASN A 1 86 ? -1.703 30.686 1.886 1.00 51.62 84 ASN A CA 1
ATOM 677 C C . ASN A 1 86 ? -0.203 30.673 1.663 1.00 45.54 84 ASN A C 1
ATOM 678 O O . ASN A 1 86 ? 0.524 29.997 2.378 1.00 44.35 84 ASN A O 1
ATOM 683 N N . SER A 1 87 ? 0.258 31.446 0.684 1.00 44.19 85 SER A N 1
ATOM 684 C CA . SER A 1 87 ? 1.672 31.475 0.327 1.00 45.35 85 SER A CA 1
ATOM 685 C C . SER A 1 87 ? 2.606 31.954 1.447 1.00 41.48 85 SER A C 1
ATOM 686 O O . SER A 1 87 ? 3.744 31.502 1.547 1.00 39.38 85 SER A O 1
ATOM 689 N N . ARG A 1 88 ? 2.143 32.874 2.282 1.00 42.06 86 ARG A N 1
ATOM 690 C CA . ARG A 1 88 ? 2.987 33.395 3.358 1.00 43.64 86 ARG A CA 1
ATOM 691 C C . ARG A 1 88 ? 3.274 32.333 4.422 1.00 37.33 86 ARG A C 1
ATOM 692 O O . ARG A 1 88 ? 4.416 32.174 4.873 1.00 36.23 86 ARG A O 1
ATOM 700 N N . ASP A 1 89 ? 2.217 31.631 4.817 1.00 35.94 87 ASP A N 1
ATOM 701 C CA . ASP A 1 89 ? 2.319 30.464 5.701 1.00 31.60 87 ASP A CA 1
ATOM 702 C C . ASP A 1 89 ? 3.281 29.403 5.166 1.00 31.05 87 ASP A C 1
ATOM 703 O O . ASP A 1 89 ? 4.144 28.885 5.895 1.00 29.68 87 ASP A O 1
ATOM 708 N N A ARG A 1 90 ? 3.138 29.089 3.881 0.47 30.01 88 ARG A N 1
ATOM 709 N N B ARG A 1 90 ? 3.151 29.074 3.884 0.53 30.13 88 ARG A N 1
ATOM 710 C CA A ARG A 1 90 ? 4.009 28.127 3.221 0.47 28.24 88 ARG A CA 1
ATOM 711 C CA B ARG A 1 90 ? 4.050 28.096 3.289 0.53 27.44 88 ARG A CA 1
ATOM 712 C C A ARG A 1 90 ? 5.476 28.562 3.347 0.47 31.28 88 ARG A C 1
ATOM 713 C C B ARG A 1 90 ? 5.504 28.567 3.383 0.53 31.58 88 ARG A C 1
ATO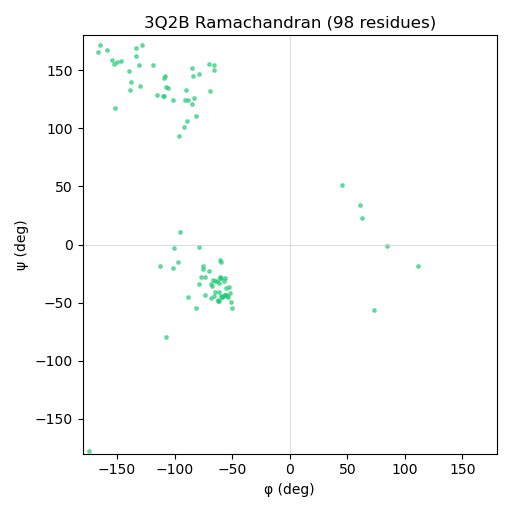M 714 O O A ARG A 1 90 ? 6.344 27.770 3.706 0.47 31.16 88 ARG A O 1
ATOM 715 O O B ARG A 1 90 ? 6.395 27.803 3.753 0.53 30.63 88 ARG A O 1
ATOM 730 N N . MET A 1 91 ? 5.747 29.830 3.053 1.00 32.79 89 MET A N 1
ATOM 731 C CA . MET A 1 91 ? 7.106 30.368 3.166 1.00 33.23 89 MET A CA 1
ATOM 732 C C . MET A 1 91 ? 7.657 30.259 4.591 1.00 31.72 89 MET A C 1
ATOM 733 O O . MET A 1 91 ? 8.781 29.801 4.794 1.00 34.75 89 MET A O 1
ATOM 738 N N . THR A 1 92 ? 6.859 30.651 5.570 1.00 32.11 90 THR A N 1
ATOM 739 C CA . THR A 1 92 ? 7.247 30.498 6.981 1.00 31.28 90 THR A CA 1
ATOM 740 C C . THR A 1 92 ? 7.734 29.066 7.278 1.00 32.97 90 THR A C 1
ATOM 741 O O . THR A 1 92 ? 8.842 28.859 7.771 1.00 32.65 90 THR A O 1
ATOM 745 N N . TYR A 1 93 ? 6.905 28.082 6.953 1.00 27.40 91 TYR A N 1
ATOM 746 C CA . TYR A 1 93 ? 7.271 26.676 7.156 1.00 25.33 91 TYR A CA 1
ATOM 747 C C . TYR A 1 93 ? 8.489 26.230 6.342 1.00 25.24 91 TYR A C 1
ATOM 748 O O . TYR A 1 93 ? 9.419 25.612 6.868 1.00 26.74 91 TYR A O 1
ATOM 757 N N . ALA A 1 94 ? 8.509 26.557 5.049 1.00 29.24 92 ALA A N 1
ATOM 758 C CA . ALA A 1 94 ? 9.671 26.209 4.243 1.00 31.56 92 ALA A CA 1
ATOM 759 C C . ALA A 1 94 ? 10.945 26.788 4.864 1.00 31.15 92 ALA A C 1
ATOM 760 O O . ALA A 1 94 ? 11.975 26.119 4.929 1.00 35.15 92 ALA A O 1
ATOM 762 N N . SER A 1 95 ? 10.865 28.036 5.305 1.00 32.55 93 SER A N 1
ATOM 763 C CA . SER A 1 95 ? 12.024 28.754 5.832 1.00 37.80 93 SER A CA 1
ATOM 764 C C . SER A 1 95 ? 12.484 28.217 7.185 1.00 37.73 93 SER A C 1
ATOM 765 O O . SER A 1 95 ? 13.640 28.394 7.570 1.00 45.09 93 SER A O 1
ATOM 768 N N . SER A 1 96 ? 11.580 27.556 7.897 1.00 31.82 94 SER A N 1
ATOM 769 C CA . SER A 1 96 ? 11.901 27.042 9.227 1.00 30.86 94 SER A CA 1
ATOM 770 C C . SER A 1 96 ? 12.218 25.554 9.201 1.00 31.49 94 SER A C 1
ATOM 771 O O . SER A 1 96 ? 12.577 24.969 10.231 1.00 30.32 94 SER A O 1
ATOM 774 N N . LYS A 1 97 ? 12.085 24.966 8.019 1.00 32.69 95 LYS A N 1
ATOM 775 C CA . LYS A 1 97 ? 12.299 23.541 7.803 1.00 33.81 95 LYS A CA 1
ATOM 776 C C . LYS A 1 97 ? 13.656 23.070 8.308 1.00 34.40 95 LYS A C 1
ATOM 777 O O . LYS A 1 97 ? 13.753 22.031 8.957 1.00 36.64 95 LYS A O 1
ATOM 783 N N . GLN A 1 98 ? 14.706 23.835 8.010 1.00 39.69 96 GLN A N 1
ATOM 784 C CA . GLN A 1 98 ? 16.060 23.434 8.399 1.00 39.25 96 GLN A CA 1
ATOM 785 C C . GLN A 1 98 ? 16.240 23.437 9.906 1.00 36.82 96 GLN A C 1
ATOM 786 O O . GLN A 1 98 ? 17.012 22.641 10.441 1.00 36.30 96 GLN A O 1
ATOM 788 N N . ALA A 1 99 ? 15.515 24.316 10.600 1.00 38.84 97 ALA A N 1
ATOM 789 C CA . ALA A 1 99 ? 15.619 24.406 12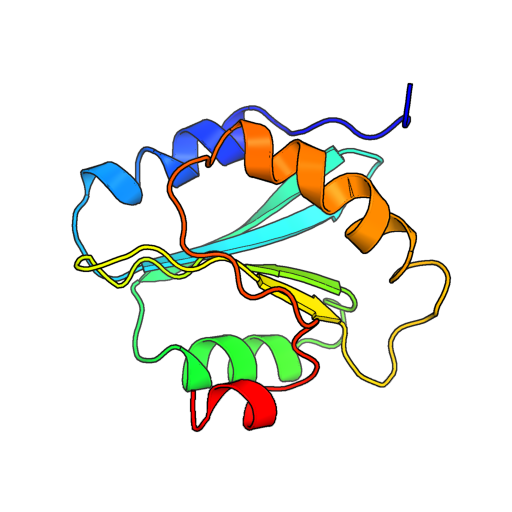.057 1.00 41.01 97 ALA A CA 1
ATOM 790 C C . ALA A 1 99 ? 15.186 23.119 12.725 1.00 36.95 97 ALA A C 1
ATOM 791 O O . ALA A 1 99 ? 15.881 22.586 13.599 1.00 39.83 97 ALA A O 1
ATOM 793 N N . ILE A 1 100 ? 14.026 22.613 12.323 1.00 31.60 98 ILE A N 1
ATOM 794 C CA . ILE A 1 100 ? 13.570 21.345 12.864 1.00 32.31 98 ILE A CA 1
ATOM 795 C C . ILE A 1 100 ? 14.501 20.194 12.447 1.00 26.92 98 ILE A C 1
ATOM 796 O O . ILE A 1 100 ? 14.865 19.347 13.275 1.00 27.49 98 ILE A O 1
ATOM 801 N N . LEU A 1 101 ? 14.949 20.196 11.187 1.00 26.77 99 LEU A N 1
ATOM 802 C CA . LEU A 1 101 ? 15.798 19.105 10.707 1.00 26.56 99 LEU A CA 1
ATOM 803 C C . LEU A 1 101 ? 17.118 18.953 11.456 1.00 28.87 99 LEU A C 1
ATOM 804 O O . LEU A 1 101 ? 17.641 17.851 11.570 1.00 29.51 99 LEU A O 1
ATOM 809 N N . LYS A 1 102 ? 17.642 20.051 11.988 1.00 38.36 100 LYS A N 1
ATOM 810 C CA . LYS A 1 102 ? 18.879 19.992 12.765 1.00 38.98 100 LYS A CA 1
ATOM 811 C C . LYS A 1 102 ? 18.824 19.037 13.975 1.00 35.15 100 LYS A C 1
ATOM 812 O O . LYS A 1 102 ? 19.838 18.437 14.326 1.00 39.26 100 LYS A O 1
ATOM 814 N N . LYS A 1 103 ? 17.649 18.880 14.592 1.00 33.80 101 LYS A N 1
ATOM 815 C CA . LYS A 1 103 ? 17.493 18.041 15.802 1.00 34.73 101 LYS A CA 1
ATOM 816 C C . LYS A 1 103 ? 17.054 16.608 15.491 1.00 40.65 101 LYS A C 1
ATOM 817 O O . LYS A 1 103 ? 17.007 15.726 16.371 1.00 30.61 101 LYS A O 1
ATOM 823 N N A ILE A 1 104 ? 16.789 16.382 14.213 0.37 42.97 102 ILE A N 1
ATOM 824 N N B ILE A 1 104 ? 16.696 16.365 14.237 0.63 42.59 102 ILE A N 1
ATOM 825 C CA A ILE A 1 104 ? 16.194 15.148 13.742 0.37 43.89 102 ILE A CA 1
ATOM 826 C CA B ILE A 1 104 ? 16.259 15.032 13.837 0.63 43.43 102 ILE A CA 1
ATOM 827 C C A ILE A 1 104 ? 17.041 14.579 12.595 0.37 44.91 102 ILE A C 1
ATOM 828 C C B ILE A 1 104 ? 17.084 14.493 12.668 0.63 45.07 102 ILE A C 1
ATOM 829 O O A ILE A 1 104 ? 16.582 13.749 11.808 0.37 44.58 102 ILE A O 1
ATOM 830 O O B ILE A 1 104 ? 16.639 13.617 11.923 0.63 44.23 102 ILE A O 1
ATOM 839 N N . GLU A 1 105 ? 18.297 15.014 12.521 1.00 47.75 103 GLU A N 1
ATOM 840 C CA . GLU A 1 105 ? 19.193 14.566 11.462 1.00 50.54 103 GLU A CA 1
ATOM 841 C C . GLU A 1 105 ? 19.188 13.035 11.407 1.00 53.79 103 GLU A C 1
ATOM 842 O O . GLU A 1 105 ? 19.117 12.369 12.444 1.00 52.45 103 GLU A O 1
ATOM 844 N N . GLY A 1 106 ? 19.223 12.480 10.198 1.00 52.39 104 GLY A N 1
ATOM 845 C CA . GLY A 1 106 ? 19.168 11.038 10.025 1.00 46.92 104 GLY A CA 1
ATOM 846 C C . GLY A 1 106 ? 17.879 10.554 9.379 1.00 37.87 104 GLY A C 1
ATOM 847 O O . GLY A 1 106 ? 17.814 9.435 8.868 1.00 44.83 104 GLY A O 1
ATOM 848 N N . VAL A 1 107 ? 16.846 11.388 9.406 1.00 23.27 105 VAL A N 1
ATOM 849 C CA . VAL A 1 107 ? 15.603 11.040 8.724 1.00 20.49 105 VAL A CA 1
ATOM 850 C C . VAL A 1 107 ? 15.764 11.086 7.190 1.00 21.58 105 VAL A C 1
ATOM 851 O O . VAL A 1 107 ? 16.606 11.817 6.639 1.00 21.37 105 VAL A O 1
ATOM 855 N N . ASN A 1 108 ? 14.912 10.324 6.529 1.00 16.78 106 ASN A N 1
ATOM 856 C CA . ASN A 1 108 ? 14.766 10.426 5.077 1.00 17.92 106 ASN A CA 1
ATOM 857 C C . ASN A 1 108 ? 13.846 11.592 4.765 1.00 21.04 106 ASN A C 1
ATOM 858 O O . ASN A 1 108 ? 12.655 11.539 5.054 1.00 20.92 106 ASN A O 1
ATOM 863 N N . VAL A 1 109 ? 14.399 12.658 4.189 1.00 18.21 107 VAL A N 1
ATOM 864 C CA . VAL A 1 109 ? 13.598 13.819 3.881 1.00 15.57 107 VAL A CA 1
ATOM 865 C C . VAL A 1 109 ? 13.007 13.697 2.483 1.00 18.68 107 VAL A C 1
ATOM 866 O O . VAL A 1 109 ? 13.708 13.311 1.551 1.00 20.04 107 VAL A O 1
ATOM 870 N N A LEU A 1 110 ? 11.717 13.993 2.354 0.64 16.26 108 LEU A N 1
ATOM 871 N N B LEU A 1 110 ? 11.715 13.992 2.356 0.36 16.35 108 LEU A N 1
ATOM 872 C CA A LEU A 1 110 ? 11.125 14.176 1.031 0.64 15.87 108 LEU A CA 1
ATOM 873 C CA B LEU A 1 110 ? 11.117 14.191 1.039 0.36 16.54 108 LEU A CA 1
ATOM 874 C C A LEU A 1 110 ? 11.238 15.658 0.736 0.64 18.60 108 LEU A C 1
ATOM 875 C C B LEU A 1 110 ? 11.242 15.668 0.740 0.36 18.81 108 LEU A C 1
ATOM 876 O O A LEU A 1 110 ? 10.743 16.497 1.506 0.64 22.07 108 LEU A O 1
ATOM 877 O O B LEU A 1 110 ? 10.766 16.511 1.511 0.36 21.32 108 LEU A O 1
ATOM 886 N N . THR A 1 111 ? 11.879 15.999 -0.376 1.00 18.49 109 THR A N 1
ATOM 887 C CA . THR A 1 111 ? 12.115 17.409 -0.690 1.00 22.82 109 THR A CA 1
ATOM 888 C C . THR A 1 111 ? 10.875 18.200 -1.141 1.00 26.13 109 THR A C 1
ATOM 889 O O . THR A 1 111 ? 10.789 19.412 -0.942 1.00 26.45 109 THR A O 1
ATOM 893 N N A SER A 1 112 ? 9.916 17.503 -1.733 0.55 21.89 110 SER A N 1
ATOM 894 N N B SER A 1 112 ? 9.920 17.509 -1.748 0.45 22.02 110 SER A N 1
ATOM 895 C CA A SER A 1 112 ? 8.720 18.144 -2.251 0.55 21.12 110 SER A CA 1
ATOM 896 C CA B SER A 1 112 ? 8.725 18.168 -2.251 0.45 21.15 110 SER A CA 1
ATOM 897 C C A SER A 1 112 ? 7.638 18.288 -1.186 0.55 21.69 110 SER A C 1
ATOM 898 C C B SER A 1 112 ? 7.707 18.337 -1.136 0.45 21.19 110 SER A C 1
ATOM 899 O O A SER A 1 112 ? 7.402 17.378 -0.393 0.55 18.42 110 SER A O 1
ATOM 900 O O B SER A 1 112 ? 7.596 17.500 -0.247 0.45 20.35 110 SER A O 1
ATOM 905 N N . VAL A 1 113 ? 6.958 19.427 -1.196 1.00 21.40 111 VAL A N 1
ATOM 906 C CA . VAL A 1 113 ? 5.899 19.657 -0.225 1.00 21.81 111 VAL A CA 1
ATOM 907 C C . VAL A 1 113 ? 4.757 18.704 -0.560 1.00 23.89 111 VAL A C 1
ATOM 908 O O . VAL A 1 113 ? 4.361 18.568 -1.732 1.00 24.04 111 VAL A O 1
ATOM 912 N N . ILE A 1 114 ? 4.233 18.036 0.463 1.00 21.75 112 ILE A N 1
ATOM 913 C CA . ILE A 1 114 ? 3.122 17.115 0.286 1.00 21.00 112 ILE A CA 1
ATOM 914 C C . ILE A 1 114 ? 1.822 17.897 0.479 1.00 20.89 112 ILE A C 1
ATOM 915 O O . ILE A 1 114 ? 1.636 18.570 1.506 1.00 21.58 112 ILE A O 1
ATOM 920 N N . GLU A 1 115 ? 0.940 17.859 -0.525 1.00 22.78 113 GLU A N 1
ATOM 921 C CA . GLU A 1 115 ? -0.263 18.689 -0.475 1.00 21.90 113 GLU A CA 1
ATOM 922 C C . GLU A 1 115 ? -1.522 17.949 -0.072 1.00 23.08 113 GLU A C 1
ATOM 923 O O . GLU A 1 115 ? -2.486 18.572 0.372 1.00 26.35 113 GLU A O 1
ATOM 929 N N . SER A 1 116 ? -1.517 16.628 -0.219 1.00 23.55 114 SER A N 1
ATOM 930 C CA . SER A 1 116 ? -2.654 15.813 0.166 1.00 25.37 114 SER A CA 1
ATOM 931 C C . SER A 1 116 ? -2.232 14.360 0.246 1.00 20.88 114 SER A C 1
ATOM 932 O O . SER A 1 116 ? -1.113 14.002 -0.156 1.00 22.64 114 SER A O 1
ATOM 935 N N . ALA A 1 117 ? -3.132 13.522 0.752 1.00 22.56 115 ALA A N 1
ATOM 936 C CA . ALA A 1 117 ? -2.860 12.095 0.911 1.00 18.27 115 ALA A CA 1
ATOM 937 C C . ALA A 1 117 ? -2.562 11.443 -0.426 1.00 20.98 115 ALA A C 1
ATOM 938 O O . ALA A 1 117 ? -1.850 10.438 -0.491 1.00 24.69 115 ALA A O 1
ATOM 940 N N . GLN A 1 118 ? -3.118 12.017 -1.493 1.00 25.32 116 GLN A N 1
ATOM 941 C CA . GLN A 1 118 ? -2.876 11.498 -2.837 1.00 24.64 116 GLN A CA 1
ATOM 942 C C . GLN A 1 118 ? -1.415 11.423 -3.170 1.00 25.27 116 GLN A C 1
ATOM 943 O O . GLN A 1 118 ? -0.980 10.480 -3.851 1.00 26.46 116 GLN A O 1
ATOM 949 N N . ASP A 1 119 ? -0.664 12.423 -2.709 1.00 22.11 117 ASP A N 1
ATOM 950 C CA . ASP A 1 119 ? 0.755 12.533 -3.013 1.00 22.44 117 ASP A CA 1
ATOM 951 C C . ASP A 1 119 ? 1.564 11.406 -2.421 1.00 29.99 117 ASP A C 1
ATOM 952 O O . ASP A 1 119 ? 2.608 11.043 -2.965 1.00 29.81 117 ASP A O 1
ATOM 957 N N . VAL A 1 120 ? 1.123 10.884 -1.276 1.00 25.85 118 VAL A N 1
ATOM 958 C CA . VAL A 1 120 ? 1.879 9.802 -0.657 1.00 26.45 118 VAL A CA 1
ATOM 959 C C . VAL A 1 120 ? 1.278 8.448 -1.012 1.00 27.14 118 VAL A C 1
ATOM 960 O O . VAL A 1 120 ? 1.909 7.426 -0.837 1.00 31.25 118 VAL A O 1
ATOM 964 N N . ALA A 1 121 ? 0.057 8.444 -1.520 1.00 23.85 119 ALA A N 1
ATOM 965 C CA . ALA A 1 121 ? -0.681 7.208 -1.642 1.00 27.24 119 ALA A CA 1
ATOM 966 C C . ALA A 1 121 ? 0.072 6.219 -2.540 1.00 36.20 119 ALA A C 1
ATOM 967 O O . ALA A 1 121 ? -0.219 5.040 -2.501 1.00 31.14 119 ALA A O 1
ATOM 969 N N . ASP A 1 122 ? 1.068 6.685 -3.306 1.00 39.02 120 ASP A N 1
ATOM 970 C CA . ASP A 1 122 ? 1.844 5.779 -4.175 1.00 24.96 120 ASP A CA 1
ATOM 971 C C . ASP A 1 122 ? 3.289 5.645 -3.718 1.00 34.15 120 ASP A C 1
ATOM 972 O O . ASP A 1 122 ? 3.988 4.705 -4.111 1.00 37.10 120 ASP A O 1
ATOM 977 N N . LEU A 1 123 ? 3.705 6.606 -2.897 1.00 43.93 121 LEU A N 1
ATOM 978 C CA . LEU A 1 123 ? 5.092 6.823 -2.514 1.00 55.29 121 LEU A CA 1
ATOM 979 C C . LEU A 1 123 ? 5.141 7.851 -1.391 1.00 60.74 121 LEU A C 1
ATOM 980 O O . LEU A 1 123 ? 6.209 8.284 -0.958 1.00 58.65 121 LEU A O 1
#

Nearest PDB structures (foldseek):
  3q2b-assembly1_A  TM=1.008E+00  e=6.072E-25  Plasmodium falciparum HB3
  2l72-assembly1_A  TM=7.594E-01  e=1.752E-09  Toxoplasma gondii
  4kee-assembly1_A  TM=7.997E-01  e=2.841E-08  Saccharomyces cerevisiae S288C
  6k2f-assembly1_B  TM=7.589E-01  e=3.781E-06  Entamoeba histolytica HM-1:IMSS
  7yne-assembly3_F  TM=4.763E-01  e=2.065E-02  Physarum polycephalum

InterPro domains:
  IPR002108 Actin-depolymerising factor homology domain [PF00241] (4-118)
  IPR002108 Actin-depolymerising factor homology domain [PS51263] (4-122)
  IPR002108 Actin-depolymerising factor homology domain [SM00102] (9-122)
  IPR017904 ADF/Cofilin [PTHR11913] (3-108)
  IPR029006 ADF-H/Gelsolin-like domain superfamily [G3DSA:3.40.20.10] (1-122)

CATH classification: 3.40.20.10

B-factor: mean 30.21, std 13.28, range [13.57, 100.5]

Radius of gyration: 13.24 Å; Cα contacts (8 Å, |Δi|>4): 212; chains: 1; bounding box: 29×35×28 Å

Sequence (120 aa):
ISGIRVNDNCVTEFNNNMKIRKTCCGWIIFVIQNCEIIIHSKGASTTLTELVQSIDKNNEIQCAYVVVFDAVSKIHFFMYARESSNSRDRRMTYASSKQAILKKIIEGVNVLLTSSVIESAQDVADL

GO terms:
  GO:0003785 actin monomer binding (F, IMP)
  GO:0030036 actin cytoskeleton organization (P, IMP)
  GO:0060327 cytoplasmic actin-based contraction involved in cell motility (P, IMP)

Organism: Plasmodium falciparum (isolate HB3) (NCBI:txid137071)

Foldseek 3Di:
DLLAEEDVVVLVVLVVVLVVLAWKKWKWDADNRYIDTPDITHDDDPLVVQQVVVPDPVPQKIWMWTCPSVFIEIAIEGAPPHDPVRVCSCVVCVVNSCVSVPRHHYDPDHHHGSVSVVPD

Solvent-accessible surface area: 6674 Å² total; per-residue (Å²): 220,89,46,38,134,34,54,116,69,0,28,76,38,1,54,78,3,75,136,112,134,72,47,0,42,2,7,0,21,35,99,122,73,30,0,34,36,80,36,112,25,85,24,106,71,36,38,88,15,0,82,65,3,38,165,53,100,152,7,59,3,0,0,0,0,16,3,35,62,103,127,24,44,0,0,5,0,0,23,158,92,15,73,80,146,60,85,108,36,22,52,87,7,57,72,44,0,35,76,118,0,77,84,20,60,52,42,126,80,38,12,72,37,9,136,70,8,51,134,100